Protein AF-A0A1V4RIW8-F1 (afdb_monomer_lite)

Secondary structure (DSSP, 8-state):
--S-SHHHHHHHHHHH--TT--EEEEHHHHHHTT--HHHHHHHHHHTT-EEEEE-----SSS---

pLDDT: mean 95.52, std 6.0, range [58.25, 98.56]

Sequence (65 aa):
MSIGSVGKALSICLELGMENVGVVIDFGHALMSRENPGESVAYLARHRKLFNVHFNDAYGEWDEP

Structure (mmCIF, N/CA/C/O backbone):
data_AF-A0A1V4RIW8-F1
#
_entry.id   AF-A0A1V4RIW8-F1
#
loop_
_atom_site.group_PDB
_atom_site.id
_atom_site.type_symbol
_atom_site.label_atom_id
_atom_site.label_alt_id
_atom_site.label_comp_id
_atom_site.label_asym_id
_atom_site.label_entity_id
_atom_site.label_seq_id
_atom_site.pdbx_PDB_ins_code
_atom_site.Cartn_x
_atom_site.Cartn_y
_atom_site.Cartn_z
_atom_site.occupancy
_atom_site.B_iso_or_equiv
_atom_site.auth_seq_id
_atom_site.auth_comp_id
_atom_site.auth_asym_id
_atom_site.auth_atom_id
_atom_site.pdbx_PDB_model_num
ATOM 1 N N . MET A 1 1 ? 12.428 7.958 3.898 1.00 58.25 1 MET A N 1
ATOM 2 C CA . MET A 1 1 ? 10.970 8.076 4.128 1.00 58.25 1 MET A CA 1
ATOM 3 C C . MET A 1 1 ? 10.615 7.359 5.432 1.00 58.25 1 MET A C 1
ATOM 5 O O . MET A 1 1 ? 11.127 6.266 5.641 1.00 58.25 1 MET A O 1
ATOM 9 N N . SER A 1 2 ? 9.824 7.970 6.327 1.00 84.50 2 SER A N 1
ATOM 10 C CA . SER A 1 2 ? 9.503 7.390 7.654 1.00 84.50 2 SER A CA 1
ATOM 11 C C . SER A 1 2 ? 8.515 6.210 7.555 1.00 84.50 2 SER A C 1
ATOM 13 O O . SER A 1 2 ? 8.754 5.140 8.118 1.00 84.50 2 SER A O 1
ATOM 15 N N . ILE A 1 3 ? 7.472 6.354 6.726 1.00 93.06 3 ILE A N 1
ATOM 16 C CA . ILE A 1 3 ? 6.475 5.321 6.397 1.00 93.06 3 ILE A CA 1
ATOM 17 C C . ILE A 1 3 ? 6.606 5.041 4.900 1.00 93.06 3 ILE A C 1
ATOM 19 O O . ILE A 1 3 ? 6.283 5.908 4.103 1.00 93.06 3 ILE A O 1
ATOM 23 N N . GLY A 1 4 ? 7.143 3.881 4.524 1.00 94.69 4 GLY A N 1
ATOM 24 C CA . GLY A 1 4 ? 7.470 3.571 3.123 1.00 94.69 4 GLY A CA 1
ATOM 25 C C . GLY A 1 4 ? 7.064 2.167 2.688 1.00 94.69 4 GLY A C 1
ATOM 26 O O . GLY A 1 4 ? 7.628 1.644 1.741 1.00 94.69 4 GLY A O 1
ATOM 27 N N . SER A 1 5 ? 6.170 1.515 3.428 1.00 96.44 5 SER A N 1
ATOM 28 C CA . SER A 1 5 ? 5.695 0.164 3.127 1.00 96.44 5 SER A CA 1
ATOM 29 C C . SER A 1 5 ? 4.294 -0.040 3.692 1.00 96.44 5 SER A C 1
ATOM 31 O O . SER A 1 5 ? 3.920 0.604 4.686 1.00 96.44 5 SER A O 1
ATOM 33 N N . VAL A 1 6 ? 3.536 -0.968 3.106 1.00 97.50 6 VAL A N 1
ATOM 34 C CA . VAL A 1 6 ? 2.183 -1.317 3.549 1.00 97.50 6 VAL A CA 1
ATOM 35 C C . VAL A 1 6 ? 2.181 -1.790 5.002 1.00 97.50 6 VAL A C 1
ATOM 37 O O . VAL A 1 6 ? 1.290 -1.440 5.774 1.00 97.50 6 VAL A O 1
ATOM 40 N N . GLY A 1 7 ? 3.222 -2.524 5.411 1.00 97.06 7 GLY A N 1
ATOM 41 C CA . GLY A 1 7 ? 3.356 -3.041 6.773 1.00 97.06 7 GLY A CA 1
ATOM 42 C C . GLY A 1 7 ? 3.484 -1.930 7.815 1.00 97.06 7 GLY A C 1
ATOM 43 O O . GLY A 1 7 ? 2.817 -1.974 8.848 1.00 97.06 7 GLY A O 1
ATOM 44 N N . LYS A 1 8 ? 4.284 -0.894 7.527 1.00 97.44 8 LYS A N 1
ATOM 45 C CA . LYS A 1 8 ? 4.427 0.269 8.419 1.00 97.44 8 LYS A CA 1
ATOM 46 C C . LYS A 1 8 ? 3.135 1.078 8.490 1.00 97.44 8 LYS A C 1
ATOM 48 O O . LYS A 1 8 ? 2.715 1.452 9.581 1.00 97.44 8 LYS A O 1
ATOM 53 N N . ALA A 1 9 ? 2.495 1.316 7.345 1.00 97.69 9 ALA A N 1
ATOM 54 C CA . ALA A 1 9 ? 1.232 2.046 7.288 1.00 97.69 9 ALA A CA 1
ATOM 55 C C . ALA A 1 9 ? 0.118 1.320 8.065 1.00 97.69 9 ALA A C 1
ATOM 57 O O . ALA A 1 9 ? -0.608 1.944 8.843 1.00 97.69 9 ALA A O 1
ATOM 58 N N . LEU A 1 10 ? 0.023 -0.006 7.916 1.00 98.12 10 LEU A N 1
ATOM 59 C CA . LEU A 1 10 ? -0.945 -0.814 8.651 1.00 98.12 10 LEU A CA 1
ATOM 60 C C . LEU A 1 10 ? -0.661 -0.829 10.159 1.00 98.12 10 LEU A C 1
ATOM 62 O O . LEU A 1 10 ? -1.613 -0.689 10.922 1.00 98.12 10 LEU A O 1
ATOM 66 N N . SER A 1 11 ? 0.603 -0.955 10.592 1.00 98.12 11 SER A N 1
ATOM 67 C CA . SER A 1 11 ? 0.966 -0.924 12.024 1.00 98.12 11 SER A CA 1
ATOM 68 C C . SER A 1 11 ? 0.399 0.318 12.705 1.00 98.12 11 SER A C 1
ATOM 70 O O . SER A 1 11 ? -0.311 0.210 13.698 1.00 98.12 11 SER A O 1
ATOM 72 N N . ILE A 1 12 ? 0.598 1.486 12.088 1.00 97.56 12 ILE A N 1
ATOM 73 C CA . ILE A 1 12 ? 0.090 2.763 12.603 1.00 97.56 12 ILE A CA 1
ATOM 74 C C . ILE A 1 12 ? -1.443 2.765 12.653 1.00 97.56 12 ILE A C 1
ATOM 76 O O . ILE A 1 12 ? -2.030 3.182 13.649 1.00 97.56 12 ILE A O 1
ATOM 80 N N . CYS A 1 13 ? -2.118 2.266 11.612 1.00 98.00 13 CYS A N 1
ATOM 81 C CA . CYS A 1 13 ? -3.583 2.191 11.605 1.00 98.00 13 CYS A CA 1
ATOM 82 C C . CYS A 1 13 ? -4.137 1.293 12.721 1.00 98.00 13 CYS A C 1
ATOM 84 O O . CYS A 1 13 ? -5.209 1.578 13.257 1.00 98.00 13 CYS A O 1
ATOM 86 N N . LEU A 1 14 ? -3.438 0.202 13.047 1.00 98.06 14 LEU A N 1
ATOM 87 C CA . LEU A 1 14 ? -3.822 -0.710 14.125 1.00 98.06 14 LEU A CA 1
ATOM 88 C C . LEU A 1 14 ? -3.524 -0.110 15.504 1.00 98.06 14 LEU A C 1
ATOM 90 O O . LEU A 1 14 ? -4.370 -0.210 16.387 1.00 98.06 14 LEU A O 1
ATOM 94 N N . GLU A 1 15 ? -2.381 0.559 15.668 1.00 98.25 15 GLU A N 1
ATOM 95 C CA . GLU A 1 15 ? -2.008 1.267 16.901 1.00 98.25 15 GLU A CA 1
ATOM 96 C C . GLU A 1 15 ? -2.995 2.388 17.249 1.00 98.25 15 GLU A C 1
ATOM 98 O O . GLU A 1 15 ? -3.351 2.558 18.413 1.00 98.25 15 GLU A O 1
ATOM 103 N N . LEU A 1 16 ? -3.481 3.126 16.246 1.00 97.75 16 LEU A N 1
ATOM 104 C CA . LEU A 1 16 ? -4.476 4.181 16.449 1.00 97.75 16 LEU A CA 1
ATOM 105 C C . LEU A 1 16 ? -5.860 3.633 16.827 1.00 97.75 16 LEU A C 1
ATOM 107 O O . LEU A 1 16 ? -6.626 4.327 17.490 1.00 97.75 16 LEU A O 1
ATOM 111 N N . GLY A 1 17 ? -6.221 2.429 16.372 1.00 97.19 17 GLY A N 1
ATOM 112 C CA . GLY A 1 17 ? -7.514 1.802 16.678 1.00 97.19 17 GLY A CA 1
ATOM 113 C C . GLY A 1 17 ? -8.751 2.544 16.145 1.00 97.19 17 GLY A C 1
ATOM 114 O O . GLY A 1 17 ? -9.875 2.189 16.488 1.00 97.19 17 GLY A O 1
ATOM 115 N N . MET A 1 18 ? -8.575 3.567 15.304 1.00 98.19 18 MET A N 1
ATOM 116 C CA . MET A 1 18 ? -9.666 4.397 14.785 1.00 98.19 18 MET A CA 1
ATOM 117 C C . MET A 1 18 ? -10.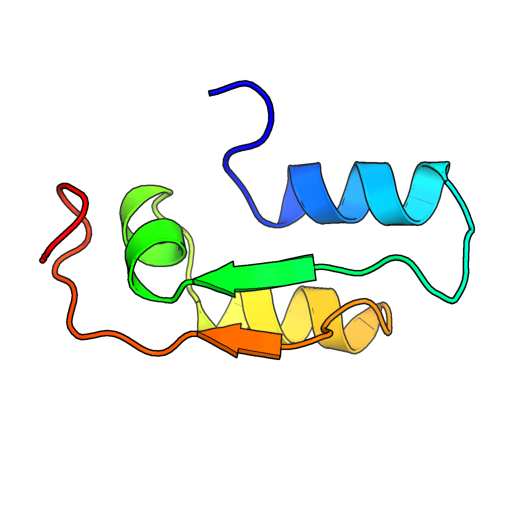327 3.748 13.568 1.00 98.19 18 MET A C 1
ATOM 119 O O . MET A 1 18 ? -9.644 3.317 12.637 1.00 98.19 18 MET A O 1
ATOM 123 N N . GLU A 1 19 ? -11.658 3.708 13.526 1.00 96.62 19 GLU A N 1
ATOM 124 C CA . GLU A 1 19 ? -12.399 3.095 12.412 1.00 96.62 19 GLU A CA 1
ATOM 125 C C . GLU A 1 19 ? -12.284 3.886 11.102 1.00 96.62 19 GLU A C 1
ATOM 127 O O . GLU A 1 19 ? -12.261 3.291 10.029 1.00 96.62 19 GLU A O 1
ATOM 132 N N . ASN A 1 20 ? -12.149 5.211 11.184 1.00 97.56 20 ASN A N 1
ATOM 133 C CA . ASN A 1 20 ? -12.080 6.133 10.045 1.00 97.56 20 ASN A CA 1
ATOM 134 C C . ASN A 1 20 ? -10.650 6.406 9.544 1.00 97.56 20 ASN A C 1
ATOM 136 O O . ASN A 1 20 ? -10.445 7.317 8.745 1.00 97.56 20 ASN A O 1
ATOM 140 N N . VAL A 1 21 ? -9.667 5.637 10.014 1.00 97.94 21 VAL A N 1
ATOM 141 C CA . VAL A 1 21 ? -8.279 5.701 9.545 1.00 97.94 21 VAL A CA 1
ATOM 142 C C . VAL A 1 21 ? -7.944 4.404 8.821 1.00 97.94 21 VAL A C 1
ATOM 144 O 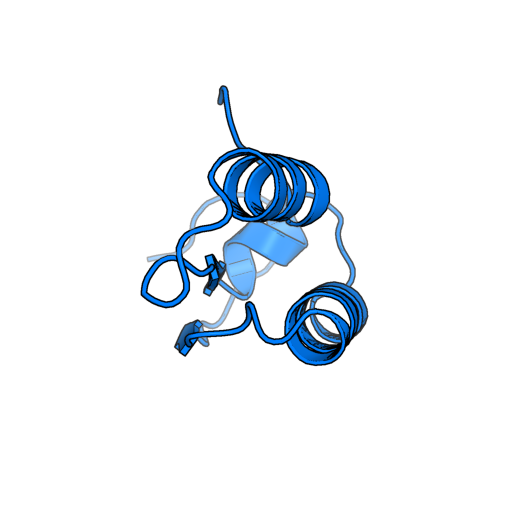O . VAL A 1 21 ? -8.166 3.310 9.351 1.00 97.94 21 VAL A O 1
ATOM 147 N N . GLY A 1 22 ? -7.398 4.540 7.616 1.00 98.00 22 GLY A N 1
ATOM 148 C CA . GLY A 1 22 ? -6.991 3.445 6.747 1.00 98.00 22 GLY A CA 1
ATOM 149 C C . GLY A 1 22 ? -5.881 3.875 5.795 1.00 98.00 22 GLY A C 1
ATOM 150 O O . GLY A 1 22 ? -5.322 4.964 5.916 1.00 98.00 22 GLY A O 1
ATOM 151 N N . VAL A 1 23 ? -5.559 2.998 4.853 1.00 98.19 23 VAL A N 1
ATOM 152 C CA . VAL A 1 23 ? -4.431 3.132 3.936 1.00 98.19 23 VAL A CA 1
ATOM 153 C C . VAL A 1 23 ? -4.941 3.186 2.500 1.00 98.19 23 VAL A C 1
ATOM 155 O O . VAL A 1 23 ? -5.845 2.440 2.110 1.00 98.19 23 VAL A O 1
ATOM 158 N N . VAL A 1 24 ? -4.330 4.073 1.720 1.00 97.69 24 VAL A N 1
ATOM 159 C CA . VAL A 1 24 ? -4.417 4.086 0.261 1.00 97.69 24 VAL A CA 1
ATOM 160 C C . VAL A 1 24 ? -3.139 3.464 -0.277 1.00 97.69 24 VAL A C 1
ATOM 162 O O . VAL A 1 24 ? -2.051 3.862 0.136 1.00 97.69 24 VAL A O 1
ATOM 165 N N . ILE A 1 25 ? -3.270 2.480 -1.163 1.00 96.44 25 ILE A N 1
ATOM 166 C CA . ILE A 1 25 ? -2.120 1.930 -1.888 1.00 96.44 25 ILE A CA 1
ATOM 167 C C . ILE A 1 25 ? -1.956 2.695 -3.186 1.00 96.44 25 ILE A C 1
ATOM 169 O O . ILE A 1 25 ? -2.912 2.798 -3.946 1.00 96.44 25 ILE A O 1
ATOM 173 N N . ASP A 1 26 ? -0.744 3.163 -3.445 1.00 96.50 26 ASP A N 1
ATOM 174 C CA . ASP A 1 26 ? -0.296 3.582 -4.766 1.00 96.50 26 ASP A CA 1
ATOM 175 C C . ASP A 1 26 ? 0.452 2.416 -5.428 1.00 96.50 26 ASP A C 1
ATOM 177 O O . ASP A 1 26 ? 1.335 1.813 -4.809 1.00 96.50 26 ASP A O 1
ATOM 181 N N . PHE A 1 27 ? 0.045 2.045 -6.644 1.00 95.75 27 PHE A N 1
ATOM 182 C CA . PHE A 1 27 ? 0.579 0.873 -7.338 1.00 95.75 27 PHE A CA 1
ATOM 183 C C . PHE A 1 27 ? 2.080 1.015 -7.638 1.00 95.75 27 PHE A C 1
ATOM 185 O O . PHE A 1 27 ? 2.856 0.120 -7.296 1.00 95.75 27 PHE A O 1
ATOM 192 N N . GLY A 1 28 ? 2.500 2.151 -8.191 1.00 96.31 28 GLY A N 1
ATOM 193 C CA . GLY A 1 28 ? 3.895 2.463 -8.478 1.00 96.31 28 GLY A CA 1
ATOM 194 C C . GLY A 1 28 ? 4.754 2.514 -7.223 1.00 96.31 28 GLY A C 1
ATOM 195 O O . GLY A 1 28 ? 5.806 1.875 -7.176 1.00 96.31 28 GLY A O 1
ATOM 196 N N . HIS A 1 29 ? 4.289 3.158 -6.147 1.00 96.12 29 HIS A N 1
ATOM 197 C CA . HIS A 1 29 ? 5.072 3.214 -4.902 1.00 96.12 29 HIS A CA 1
ATOM 198 C C . HIS A 1 29 ? 5.200 1.845 -4.232 1.00 96.12 29 HIS A C 1
ATOM 200 O O . HIS A 1 29 ? 6.238 1.554 -3.636 1.00 96.12 29 HIS A O 1
ATOM 206 N N . ALA A 1 30 ? 4.196 0.973 -4.358 1.00 96.69 30 ALA A N 1
ATOM 207 C CA . ALA A 1 30 ? 4.320 -0.412 -3.908 1.00 96.69 30 ALA A CA 1
ATOM 208 C C . ALA A 1 30 ? 5.434 -1.151 -4.675 1.00 96.69 30 ALA A C 1
ATOM 210 O O . ALA A 1 30 ? 6.258 -1.826 -4.051 1.00 96.69 30 ALA A O 1
ATOM 211 N N . LEU A 1 31 ? 5.529 -0.960 -5.998 1.00 96.56 31 LEU A N 1
ATOM 212 C CA . LEU A 1 31 ? 6.629 -1.504 -6.805 1.00 96.56 31 LEU A CA 1
ATOM 213 C C . LEU A 1 31 ? 7.989 -0.908 -6.405 1.00 96.56 31 LEU A C 1
ATOM 215 O O . LEU A 1 31 ? 8.953 -1.659 -6.233 1.00 96.56 31 LEU A O 1
ATOM 219 N N . MET A 1 32 ? 8.060 0.409 -6.171 1.00 95.88 32 MET A N 1
ATOM 220 C CA . MET A 1 32 ? 9.272 1.101 -5.698 1.00 95.88 32 MET A CA 1
ATOM 221 C C . MET A 1 32 ? 9.768 0.578 -4.352 1.00 95.88 32 MET A C 1
ATOM 223 O O . MET A 1 32 ? 10.973 0.434 -4.130 1.00 95.88 32 MET A O 1
ATOM 227 N N . SER A 1 33 ? 8.844 0.229 -3.461 1.00 96.00 33 SER A N 1
ATOM 228 C CA . SER A 1 33 ? 9.151 -0.392 -2.172 1.00 96.00 33 SER A CA 1
ATOM 229 C C . SER A 1 33 ? 9.454 -1.890 -2.264 1.00 96.00 33 SER A C 1
ATOM 231 O O . SER A 1 33 ? 9.659 -2.531 -1.231 1.00 96.00 33 SER A O 1
ATOM 233 N N . ARG A 1 34 ? 9.528 -2.445 -3.484 1.00 95.75 34 ARG A N 1
ATOM 234 C CA . ARG A 1 34 ? 9.739 -3.873 -3.771 1.00 95.75 34 ARG A CA 1
ATOM 235 C C . ARG A 1 34 ? 8.673 -4.767 -3.121 1.00 95.75 34 ARG A C 1
ATOM 237 O O . ARG A 1 34 ? 8.951 -5.911 -2.765 1.00 95.75 34 ARG A O 1
ATOM 244 N N . GLU A 1 35 ? 7.458 -4.249 -2.960 1.00 97.00 35 GLU A N 1
ATOM 245 C CA . GLU A 1 35 ? 6.303 -5.023 -2.515 1.00 97.00 35 GLU A CA 1
ATOM 246 C C . GLU A 1 35 ? 5.597 -5.671 -3.710 1.00 97.00 35 GLU A C 1
ATOM 248 O O . GLU A 1 35 ? 5.676 -5.192 -4.841 1.00 97.00 35 GLU A O 1
ATOM 253 N N . ASN A 1 36 ? 4.858 -6.753 -3.458 1.00 97.44 36 ASN A N 1
ATOM 254 C CA . ASN A 1 36 ? 3.862 -7.241 -4.401 1.00 97.44 36 ASN A CA 1
ATOM 255 C C . ASN A 1 36 ? 2.550 -6.467 -4.162 1.00 97.44 36 ASN A C 1
ATOM 257 O O . ASN A 1 36 ? 1.929 -6.668 -3.114 1.00 97.44 36 ASN A O 1
ATOM 261 N N . PRO A 1 37 ? 2.076 -5.628 -5.105 1.00 96.38 37 PRO A N 1
ATOM 262 C CA . PRO A 1 37 ? 0.887 -4.806 -4.876 1.00 96.38 37 PRO A CA 1
ATOM 263 C C . PRO A 1 37 ? -0.372 -5.629 -4.569 1.00 96.38 37 PRO A C 1
ATOM 265 O O . PRO A 1 37 ? -1.207 -5.209 -3.770 1.00 96.38 37 PRO A O 1
ATOM 268 N N . GLY A 1 38 ? -0.501 -6.825 -5.155 1.00 97.56 38 GLY A N 1
ATOM 269 C CA . GLY A 1 38 ? -1.619 -7.731 -4.891 1.00 97.56 38 GLY A CA 1
ATOM 270 C C . GLY A 1 38 ? -1.622 -8.253 -3.454 1.00 97.56 38 GLY A C 1
ATOM 271 O O . GLY A 1 38 ? -2.674 -8.286 -2.811 1.00 97.56 38 GLY A O 1
ATOM 272 N N . GLU A 1 39 ? -0.449 -8.598 -2.918 1.00 98.25 39 GLU A N 1
ATOM 273 C CA . GLU A 1 39 ? -0.307 -8.976 -1.508 1.00 98.25 39 GLU A CA 1
ATOM 274 C C . GLU A 1 39 ? -0.573 -7.788 -0.583 1.00 98.25 39 GLU A C 1
ATOM 276 O O . GLU A 1 39 ? -1.304 -7.942 0.396 1.00 98.25 39 GLU A O 1
ATOM 281 N N . SER A 1 40 ? -0.068 -6.596 -0.916 1.00 98.31 40 SER A N 1
ATOM 282 C CA . SER A 1 40 ? -0.319 -5.375 -0.143 1.00 98.31 40 SER A CA 1
ATOM 283 C C . SER A 1 40 ? -1.821 -5.064 -0.058 1.00 98.31 40 SER A C 1
ATOM 285 O O . SER A 1 40 ? -2.349 -4.824 1.033 1.00 98.31 40 SER A O 1
ATOM 287 N N . VAL A 1 41 ? -2.543 -5.157 -1.181 1.00 98.31 41 VAL A N 1
ATOM 288 C CA . VAL A 1 41 ? -4.008 -4.997 -1.239 1.00 98.31 41 VAL A CA 1
ATOM 289 C C . VAL A 1 41 ? -4.713 -6.047 -0.382 1.00 98.31 41 VAL A C 1
ATOM 291 O O . VAL A 1 41 ? -5.539 -5.695 0.466 1.00 98.31 41 VAL A O 1
ATOM 294 N N . ALA A 1 42 ? -4.380 -7.329 -0.556 1.00 98.50 42 ALA A N 1
ATOM 295 C CA . ALA A 1 42 ? -4.996 -8.416 0.203 1.00 98.50 42 ALA A CA 1
ATOM 296 C C . ALA A 1 42 ? -4.742 -8.278 1.714 1.00 98.50 42 ALA A C 1
ATOM 298 O O . ALA A 1 42 ? -5.638 -8.521 2.529 1.00 98.50 42 ALA A O 1
ATOM 299 N N . TYR A 1 43 ? -3.541 -7.842 2.096 1.00 98.38 43 TYR A N 1
ATOM 300 C CA . TYR A 1 43 ? -3.140 -7.666 3.485 1.00 98.38 43 TYR A CA 1
ATOM 301 C C . TYR A 1 43 ? -3.928 -6.547 4.174 1.00 98.38 43 TYR A C 1
ATOM 303 O O . TYR A 1 43 ? -4.472 -6.760 5.263 1.00 98.38 43 TYR A O 1
ATOM 311 N N . LEU A 1 44 ? -4.082 -5.389 3.524 1.00 98.50 44 LEU A N 1
ATOM 312 C CA . LEU A 1 44 ? -4.917 -4.299 4.042 1.00 98.50 44 LEU A CA 1
ATOM 313 C C . LEU A 1 44 ? -6.405 -4.664 4.073 1.00 98.50 44 LEU A C 1
ATOM 315 O O . LEU A 1 44 ? -7.098 -4.350 5.046 1.00 98.50 44 LEU A O 1
ATOM 319 N N . ALA A 1 45 ? -6.902 -5.336 3.029 1.00 98.44 45 ALA A N 1
ATOM 320 C CA . ALA A 1 45 ? -8.296 -5.763 2.940 1.00 98.44 45 ALA A CA 1
ATOM 321 C C . ALA A 1 45 ? -8.657 -6.725 4.081 1.00 98.44 45 ALA A C 1
ATOM 323 O O . ALA A 1 45 ? -9.687 -6.546 4.735 1.00 98.44 45 ALA A O 1
ATOM 324 N N . ARG A 1 46 ? -7.768 -7.678 4.398 1.00 98.38 46 ARG A N 1
ATOM 325 C CA . ARG A 1 46 ? -7.927 -8.611 5.527 1.00 98.38 46 ARG A CA 1
ATOM 326 C C . ARG A 1 46 ? -8.093 -7.899 6.874 1.00 98.38 46 ARG A C 1
ATOM 328 O O . ARG A 1 46 ? -8.803 -8.408 7.736 1.00 98.38 46 ARG A O 1
ATOM 335 N N . HIS A 1 47 ? -7.484 -6.726 7.043 1.00 98.31 47 HIS A N 1
ATOM 336 C CA . HIS A 1 47 ? -7.571 -5.917 8.264 1.00 98.31 47 HIS A CA 1
ATOM 337 C C . HIS A 1 47 ? -8.657 -4.833 8.209 1.00 98.31 47 HIS A C 1
ATOM 339 O O . HIS A 1 47 ? -8.772 -4.042 9.142 1.00 98.31 47 HIS A O 1
ATOM 345 N N . ARG A 1 48 ? -9.462 -4.780 7.135 1.00 98.12 48 ARG A N 1
ATOM 346 C CA . ARG A 1 48 ? -10.468 -3.727 6.893 1.00 98.12 48 ARG A CA 1
ATOM 347 C C . ARG A 1 48 ? -9.866 -2.313 6.908 1.00 98.12 48 ARG A C 1
ATOM 349 O O . ARG A 1 48 ? -10.526 -1.361 7.318 1.00 98.12 48 ARG A O 1
ATOM 356 N N . LYS A 1 49 ? -8.609 -2.183 6.468 1.00 98.56 49 LYS A N 1
ATOM 357 C CA . LYS A 1 49 ? -7.865 -0.914 6.398 1.00 98.56 49 LYS A CA 1
ATOM 358 C C . LYS A 1 49 ? -7.535 -0.471 4.973 1.00 98.56 49 LYS A C 1
ATOM 360 O O . LYS A 1 49 ? -6.880 0.549 4.813 1.00 98.56 49 LYS A O 1
ATOM 365 N N . LEU A 1 50 ? -7.996 -1.184 3.944 1.00 98.31 50 LEU A N 1
ATOM 366 C CA . LEU A 1 50 ? -7.879 -0.741 2.552 1.00 98.31 50 LEU A CA 1
ATOM 367 C C . LEU A 1 50 ? -8.981 0.275 2.233 1.00 98.31 50 LEU A C 1
ATOM 369 O O . LEU A 1 50 ? -10.143 -0.110 2.115 1.00 98.31 50 LEU A O 1
ATOM 373 N N . PHE A 1 51 ? -8.631 1.556 2.121 1.00 98.38 51 PHE A N 1
ATOM 374 C CA . PHE A 1 51 ? -9.606 2.623 1.855 1.00 98.38 51 PHE A CA 1
ATOM 375 C C . PHE A 1 51 ? -9.665 3.009 0.380 1.00 98.38 51 PHE A C 1
ATOM 377 O O . PHE A 1 51 ? -10.727 3.394 -0.102 1.00 98.38 51 PHE A O 1
ATOM 384 N N . ASN A 1 52 ? -8.547 2.900 -0.340 1.00 98.06 52 ASN A N 1
ATOM 385 C CA . ASN A 1 52 ? -8.510 3.121 -1.781 1.00 98.06 52 ASN A CA 1
ATOM 386 C C . ASN A 1 52 ? -7.290 2.435 -2.418 1.00 98.06 52 ASN A C 1
ATOM 388 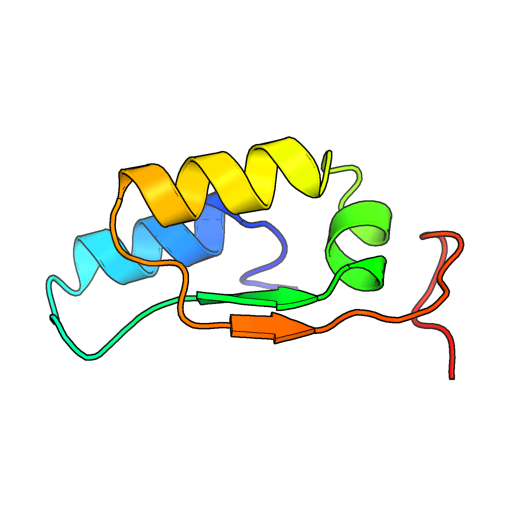O O . ASN A 1 52 ? -6.328 2.089 -1.726 1.00 98.06 52 ASN A O 1
ATOM 392 N N . VAL A 1 53 ? -7.327 2.277 -3.739 1.00 97.38 53 VAL A N 1
ATOM 393 C CA . VAL A 1 53 ? -6.185 1.883 -4.568 1.00 97.38 53 VAL A CA 1
ATOM 394 C C . VAL A 1 53 ? -6.026 2.927 -5.669 1.00 97.38 53 VAL A C 1
ATOM 396 O O . VAL A 1 53 ? -6.935 3.138 -6.469 1.00 97.38 53 VAL A O 1
ATOM 399 N N . HIS A 1 54 ? -4.874 3.584 -5.697 1.00 96.56 54 HIS A N 1
ATOM 400 C CA . HIS A 1 54 ? -4.449 4.462 -6.771 1.00 96.56 54 HIS A CA 1
ATOM 401 C C . HIS A 1 54 ? -3.655 3.640 -7.789 1.00 96.56 54 HIS A C 1
ATOM 403 O O . HIS A 1 54 ? -2.567 3.142 -7.500 1.00 96.56 54 HIS A O 1
ATOM 409 N N . PHE A 1 55 ? -4.249 3.454 -8.966 1.00 95.00 55 PHE A N 1
ATOM 410 C CA . PHE A 1 55 ? -3.605 2.792 -10.093 1.00 95.00 55 PHE A CA 1
ATOM 411 C C . PHE A 1 55 ? -2.898 3.820 -10.972 1.00 95.00 55 PHE A C 1
ATOM 413 O O . PHE A 1 55 ? -3.506 4.809 -11.379 1.00 95.00 55 PHE A O 1
ATOM 420 N N . ASN A 1 56 ? -1.647 3.528 -11.299 1.00 92.56 56 ASN A N 1
ATOM 421 C CA . ASN A 1 56 ? -0.800 4.256 -12.234 1.00 92.56 56 ASN A CA 1
ATOM 422 C C . ASN A 1 56 ? -0.012 3.250 -13.088 1.00 92.56 56 ASN A C 1
ATOM 424 O O . ASN A 1 56 ? -0.046 2.041 -12.835 1.00 92.56 56 ASN A O 1
ATOM 428 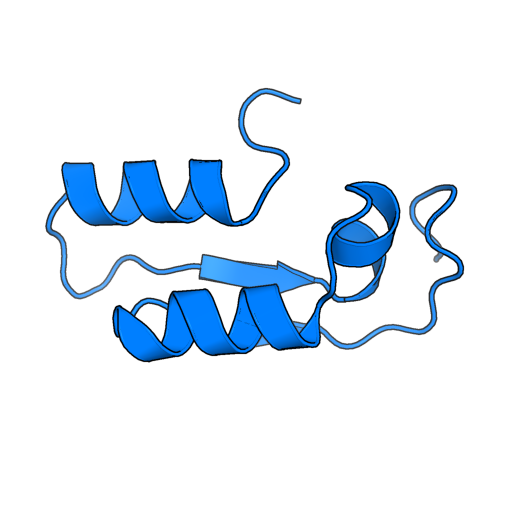N N . ASP A 1 57 ? 0.643 3.755 -14.130 1.00 92.69 57 ASP A N 1
ATOM 4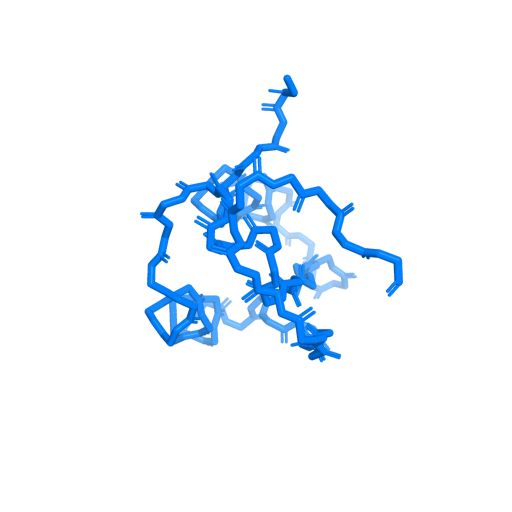29 C CA . ASP A 1 57 ? 1.588 2.980 -14.930 1.00 92.69 57 ASP A CA 1
ATOM 430 C C . ASP A 1 57 ? 2.995 3.311 -14.434 1.00 92.69 57 ASP A C 1
ATOM 432 O O . ASP A 1 57 ? 3.396 4.474 -14.436 1.00 92.69 57 ASP A O 1
ATOM 436 N N . ALA A 1 58 ? 3.700 2.306 -13.926 1.00 94.00 58 ALA A N 1
ATOM 437 C CA . ALA A 1 58 ? 4.925 2.494 -13.164 1.00 94.00 58 ALA A CA 1
ATOM 438 C C . ALA A 1 58 ? 5.864 1.301 -13.342 1.00 94.00 58 ALA A C 1
ATOM 440 O O . ALA A 1 58 ? 5.437 0.141 -13.339 1.00 94.00 58 ALA A O 1
ATOM 441 N N . TYR A 1 59 ? 7.160 1.584 -13.443 1.00 94.00 59 TYR A N 1
ATOM 442 C CA . TYR A 1 59 ? 8.223 0.583 -13.517 1.00 94.00 59 TYR A CA 1
ATOM 443 C C . TYR A 1 59 ? 8.857 0.321 -12.146 1.00 94.00 59 TYR A C 1
ATOM 445 O O . TYR A 1 59 ? 9.548 -0.685 -11.976 1.00 94.00 59 TYR A O 1
ATOM 453 N N . GLY A 1 60 ? 8.597 1.186 -11.159 1.00 93.31 60 GLY A N 1
ATOM 454 C CA . GLY A 1 60 ? 8.986 0.961 -9.768 1.00 93.31 60 GLY A CA 1
ATOM 455 C C . GLY A 1 60 ? 10.436 1.326 -9.447 1.00 93.31 60 GLY A C 1
ATOM 456 O O . GLY A 1 60 ? 10.973 0.863 -8.446 1.00 93.31 60 GLY A O 1
ATOM 457 N N . GLU A 1 61 ? 11.100 2.130 -10.276 1.00 94.69 61 GLU A N 1
ATOM 458 C CA . GLU A 1 61 ? 12.476 2.587 -10.010 1.00 94.69 61 GLU A CA 1
ATOM 459 C C . GLU A 1 61 ? 12.510 4.018 -9.442 1.00 94.69 61 GLU A C 1
ATOM 461 O O . GLU A 1 61 ? 13.376 4.360 -8.633 1.00 94.69 61 GLU A O 1
ATOM 466 N N . TRP A 1 62 ? 11.537 4.847 -9.812 1.00 93.12 62 TRP A N 1
ATOM 467 C CA . TRP A 1 62 ? 11.285 6.186 -9.278 1.00 93.12 62 TRP A CA 1
ATOM 468 C C . TRP A 1 62 ? 9.798 6.509 -9.442 1.00 93.12 62 TRP A C 1
ATOM 470 O O . TRP A 1 62 ? 9.068 5.721 -10.022 1.00 93.12 62 TRP A O 1
ATOM 480 N N . ASP A 1 63 ? 9.358 7.655 -8.930 1.00 92.69 63 ASP A N 1
ATOM 481 C CA . ASP A 1 63 ? 7.973 8.104 -9.090 1.00 92.69 63 ASP A CA 1
ATOM 482 C C . ASP A 1 63 ? 7.744 8.596 -10.525 1.00 92.69 63 ASP A C 1
ATOM 484 O O . ASP A 1 63 ? 8.350 9.593 -10.943 1.00 92.69 63 ASP A O 1
ATOM 488 N N . GLU A 1 64 ? 6.947 7.867 -11.305 1.00 89.12 64 GLU A N 1
ATOM 489 C CA . GLU A 1 64 ? 6.641 8.232 -12.686 1.00 89.12 64 GLU A CA 1
ATOM 490 C C . GLU A 1 64 ? 5.531 9.309 -12.788 1.00 89.12 64 GLU A C 1
ATOM 492 O O . GLU A 1 64 ? 4.589 9.282 -11.995 1.00 89.12 64 GLU A O 1
ATOM 497 N N . PRO A 1 65 ? 5.633 10.271 -13.737 1.00 72.88 65 PRO A N 1
ATOM 498 C CA . PRO A 1 65 ? 4.652 11.353 -13.908 1.00 72.88 65 PRO A CA 1
ATOM 499 C C . PRO A 1 65 ? 3.278 10.922 -14.433 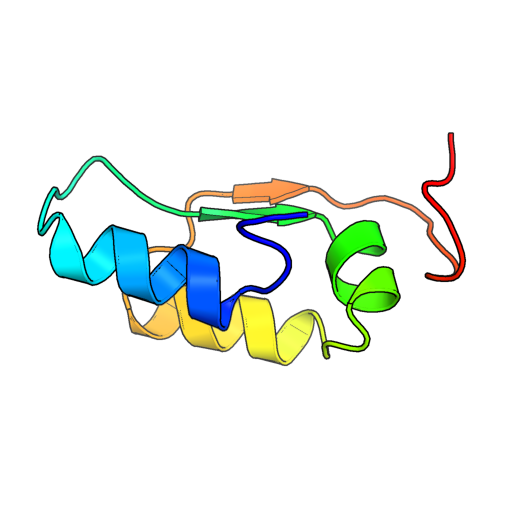1.00 72.88 65 PRO A C 1
ATOM 501 O O . PRO A 1 65 ? 3.219 9.985 -15.262 1.00 72.88 65 PRO A O 1
#

Foldseek 3Di:
DQQQELVSLVVVVVVVVDLPAADEAEPLSCLLSVHDVVVSQVVRVVVVRHPYYHYDDHPNVDDDD

Radius of gyration: 11.66 Å; chains: 1; bounding box: 25×20×32 Å